Protein AF-A0A1V6IHU3-F1 (afdb_monomer)

Structure (mmCIF, N/CA/C/O backbone):
data_AF-A0A1V6IHU3-F1
#
_entry.id   AF-A0A1V6IHU3-F1
#
loop_
_atom_site.group_PDB
_atom_site.id
_atom_site.type_symbol
_atom_site.label_atom_id
_atom_site.label_alt_id
_atom_site.label_comp_id
_atom_site.label_asym_id
_atom_site.labe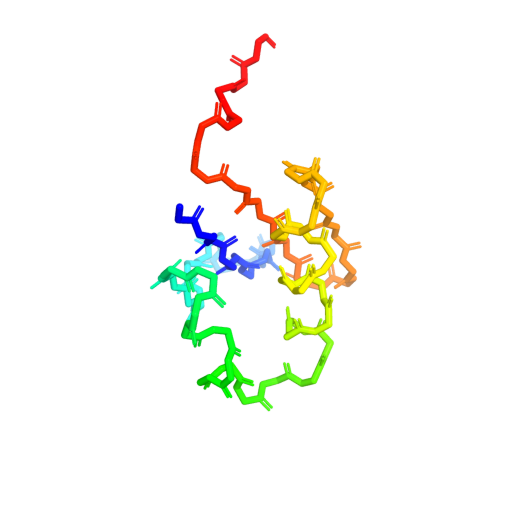l_entity_id
_atom_site.label_seq_id
_atom_site.pdbx_PDB_ins_code
_atom_site.Cartn_x
_atom_site.Cartn_y
_atom_site.Cartn_z
_atom_site.occupancy
_atom_site.B_iso_or_equiv
_atom_site.auth_seq_id
_atom_site.auth_comp_id
_atom_site.auth_asym_id
_atom_site.auth_atom_id
_atom_site.pdbx_PDB_model_num
ATOM 1 N N . MET A 1 1 ? -10.278 1.527 0.926 1.00 90.38 1 MET A N 1
ATOM 2 C CA . MET A 1 1 ? -9.212 0.605 0.472 1.00 90.38 1 MET A CA 1
ATOM 3 C C . MET A 1 1 ? -7.982 1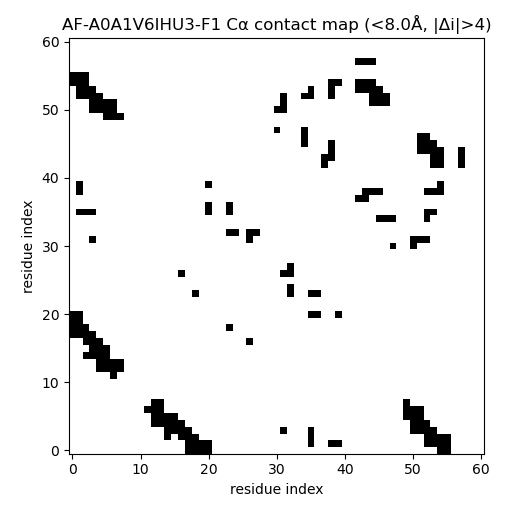.405 0.066 1.00 90.38 1 MET A C 1
ATOM 5 O O . MET A 1 1 ? -8.124 2.479 -0.501 1.00 90.38 1 MET A O 1
ATOM 9 N N . ILE A 1 2 ? -6.786 0.925 0.389 1.00 95.81 2 ILE A N 1
ATOM 10 C CA . ILE A 1 2 ? -5.495 1.511 0.020 1.00 95.81 2 ILE A CA 1
ATOM 11 C C . ILE A 1 2 ? -4.865 0.629 -1.054 1.00 95.81 2 ILE A C 1
ATOM 13 O O . ILE A 1 2 ? -4.880 -0.594 -0.941 1.00 95.81 2 ILE A O 1
ATOM 17 N N . ILE A 1 3 ? -4.314 1.251 -2.093 1.00 96.00 3 ILE A N 1
ATOM 18 C CA . ILE A 1 3 ? -3.677 0.574 -3.222 1.00 96.00 3 ILE A CA 1
ATOM 19 C C . ILE A 1 3 ? -2.226 1.034 -3.281 1.00 96.00 3 ILE A C 1
ATOM 21 O O . ILE A 1 3 ? -1.952 2.229 -3.383 1.00 96.00 3 ILE A O 1
ATOM 25 N N . VAL A 1 4 ? -1.306 0.076 -3.213 1.00 95.75 4 VAL A N 1
ATOM 26 C CA . VAL A 1 4 ? 0.137 0.269 -3.345 1.00 95.75 4 VAL A CA 1
ATOM 27 C C . VAL A 1 4 ? 0.556 -0.267 -4.703 1.00 95.75 4 VAL A C 1
ATOM 29 O O . VAL A 1 4 ? 0.521 -1.469 -4.963 1.00 95.75 4 VAL A O 1
ATOM 32 N N . GLU A 1 5 ? 0.977 0.640 -5.562 1.00 95.19 5 GLU A N 1
ATOM 33 C CA . GLU A 1 5 ? 1.492 0.377 -6.891 1.00 95.19 5 GLU A CA 1
ATOM 34 C C . GLU A 1 5 ? 3.010 0.548 -6.894 1.00 95.19 5 GLU A C 1
ATOM 36 O O . GLU A 1 5 ? 3.584 1.401 -6.208 1.00 95.19 5 GLU A O 1
ATOM 41 N N . VAL A 1 6 ? 3.665 -0.258 -7.710 1.00 92.62 6 VAL A N 1
ATOM 42 C CA . VAL A 1 6 ? 5.061 -0.082 -8.070 1.00 92.62 6 VAL A CA 1
ATOM 43 C C . VAL A 1 6 ? 5.098 0.434 -9.495 1.00 92.62 6 VAL A C 1
ATOM 45 O O . VAL A 1 6 ? 4.609 -0.222 -10.416 1.00 92.62 6 VAL A O 1
ATOM 48 N N . LYS A 1 7 ? 5.693 1.611 -9.676 1.00 87.50 7 LYS A N 1
ATOM 49 C CA . LYS A 1 7 ? 5.969 2.180 -10.989 1.00 87.50 7 LYS A CA 1
ATOM 50 C C . LYS A 1 7 ? 7.287 1.635 -11.512 1.00 87.50 7 LYS A C 1
ATOM 52 O O . LYS A 1 7 ? 8.324 1.769 -10.864 1.00 87.50 7 LYS A O 1
ATOM 57 N N . ASN A 1 8 ? 7.235 1.027 -12.690 1.00 83.88 8 ASN A N 1
ATOM 58 C CA . ASN A 1 8 ? 8.406 0.549 -13.408 1.00 83.88 8 ASN A CA 1
ATOM 59 C C . ASN A 1 8 ? 8.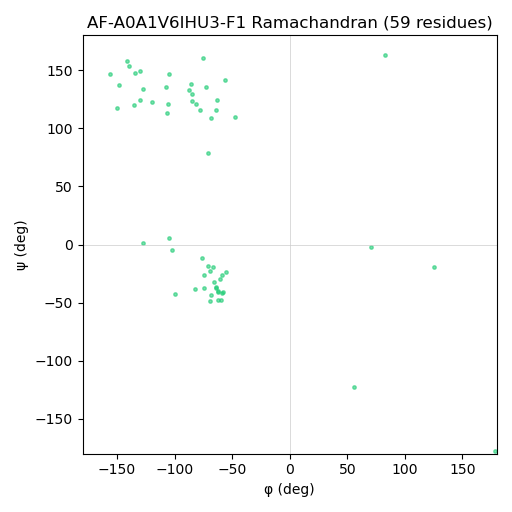269 0.949 -14.880 1.00 83.88 8 ASN A C 1
ATOM 61 O O . ASN A 1 8 ? 7.311 0.560 -15.543 1.00 83.88 8 ASN A O 1
ATOM 65 N N . GLU A 1 9 ? 9.220 1.732 -15.381 1.00 78.94 9 GLU A N 1
ATOM 66 C CA . GLU A 1 9 ? 9.181 2.285 -16.742 1.00 78.94 9 GLU A CA 1
ATOM 67 C C . GLU A 1 9 ? 9.405 1.227 -17.833 1.00 78.94 9 GLU A C 1
ATOM 69 O O . GLU A 1 9 ? 9.046 1.444 -18.985 1.00 78.94 9 GLU A O 1
ATOM 74 N N . ILE A 1 10 ? 9.971 0.072 -17.470 1.00 80.06 10 ILE A N 1
ATOM 75 C CA . ILE A 1 10 ? 10.343 -1.000 -18.401 1.00 80.06 10 ILE A CA 1
ATOM 76 C C . ILE A 1 10 ? 9.285 -2.110 -18.401 1.00 80.06 10 ILE A C 1
ATOM 78 O O . ILE A 1 10 ? 8.924 -2.630 -19.451 1.00 80.06 10 ILE A O 1
ATOM 82 N N . LEU A 1 11 ? 8.789 -2.480 -17.218 1.00 76.81 11 LEU A N 1
ATOM 83 C CA . LEU A 1 11 ? 7.878 -3.618 -17.023 1.00 76.81 11 LEU A CA 1
ATOM 84 C C . LEU A 1 11 ? 6.411 -3.206 -16.835 1.00 76.81 11 LEU A C 1
ATOM 86 O O . LEU A 1 11 ? 5.537 -4.066 -16.755 1.00 76.81 11 LEU A O 1
ATOM 90 N N . GLY A 1 12 ? 6.139 -1.902 -16.769 1.00 80.19 12 GLY A N 1
ATOM 91 C CA . GLY A 1 12 ? 4.816 -1.363 -16.489 1.00 80.19 12 GLY A CA 1
ATOM 92 C C . GLY A 1 12 ? 4.488 -1.317 -14.995 1.00 80.19 12 GLY A C 1
ATOM 93 O O . GLY A 1 12 ? 5.137 -1.935 -14.145 1.00 80.19 12 GLY A O 1
ATOM 94 N N . ASN A 1 13 ? 3.462 -0.533 -14.669 1.00 88.69 13 ASN A N 1
ATOM 95 C CA . ASN A 1 13 ? 3.000 -0.380 -13.294 1.00 88.69 13 ASN A CA 1
ATOM 96 C C . ASN A 1 13 ? 2.275 -1.652 -12.842 1.00 88.69 13 ASN A C 1
ATOM 98 O O . ASN A 1 13 ? 1.431 -2.172 -13.570 1.00 88.69 13 ASN A O 1
ATOM 102 N N . HIS A 1 14 ? 2.561 -2.119 -11.629 1.00 91.19 14 HIS A N 1
ATOM 103 C CA . HIS A 1 14 ? 1.877 -3.270 -11.039 1.00 91.19 14 HIS A CA 1
ATOM 104 C C . HIS A 1 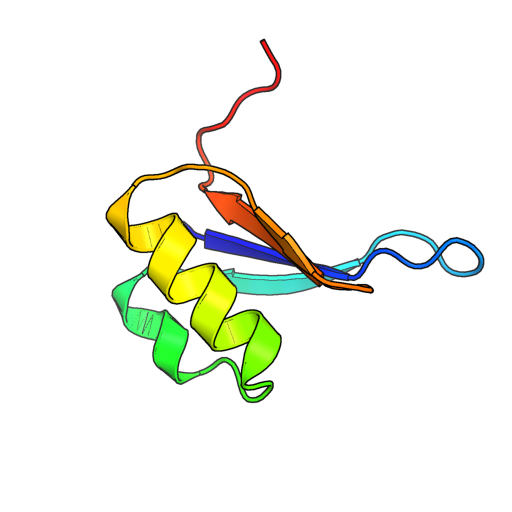14 ? 1.383 -2.964 -9.629 1.00 91.19 14 HIS A C 1
ATOM 106 O O . HIS A 1 14 ? 1.995 -2.188 -8.895 1.00 91.19 14 HIS A O 1
ATOM 112 N N . ILE A 1 15 ? 0.280 -3.601 -9.237 1.00 93.94 15 ILE A N 1
ATOM 113 C CA . ILE A 1 15 ? -0.221 -3.535 -7.865 1.00 93.94 15 ILE A CA 1
ATOM 114 C C . ILE A 1 15 ? 0.633 -4.477 -7.022 1.00 93.94 15 ILE A C 1
ATOM 116 O O . ILE A 1 15 ? 0.645 -5.685 -7.240 1.00 93.94 15 ILE A O 1
ATOM 120 N N . PHE A 1 16 ? 1.363 -3.910 -6.071 1.00 93.75 16 PHE A N 1
ATOM 121 C CA . PHE A 1 16 ? 2.159 -4.664 -5.111 1.00 93.75 16 PHE A CA 1
ATOM 122 C C . PHE A 1 16 ? 1.310 -5.160 -3.940 1.00 93.75 16 PHE A C 1
ATOM 124 O O . PHE A 1 16 ? 1.509 -6.270 -3.453 1.00 93.75 16 PHE A O 1
ATOM 131 N N . TRP A 1 17 ? 0.368 -4.338 -3.479 1.00 96.06 17 TRP A N 1
ATOM 132 C CA . TRP A 1 17 ? -0.550 -4.687 -2.399 1.00 96.06 17 TRP A CA 1
ATOM 133 C C . TRP A 1 17 ? -1.814 -3.837 -2.500 1.00 96.06 17 TRP A C 1
ATOM 135 O O . TRP A 1 17 ? -1.751 -2.673 -2.900 1.00 96.06 17 TRP A O 1
ATOM 145 N N . ALA A 1 18 ? -2.957 -4.396 -2.118 1.00 95.38 18 ALA A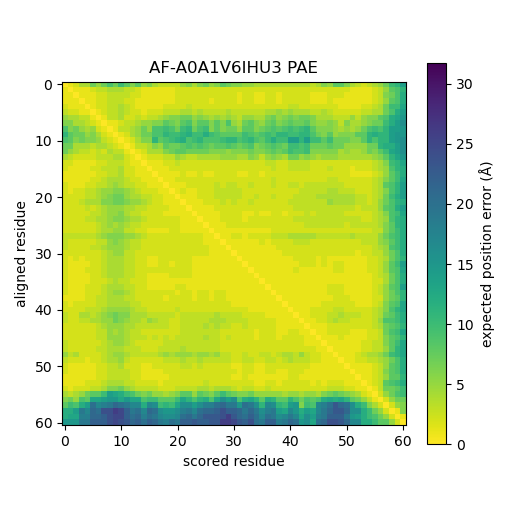 N 1
ATOM 146 C CA . ALA A 1 18 ? -4.184 -3.636 -1.972 1.00 95.38 18 ALA A CA 1
ATOM 147 C C . ALA A 1 18 ? -5.044 -4.232 -0.855 1.00 95.38 18 ALA A C 1
ATOM 149 O O . ALA A 1 18 ? -5.174 -5.451 -0.759 1.00 95.38 18 ALA A O 1
ATOM 150 N N . GLY A 1 19 ? -5.626 -3.380 -0.017 1.00 95.44 19 GLY A N 1
ATOM 151 C CA . GLY A 1 19 ? -6.381 -3.838 1.143 1.00 95.44 19 GLY A CA 1
ATOM 152 C C . GLY A 1 19 ? -6.935 -2.700 1.987 1.00 95.44 19 GLY A C 1
ATOM 153 O O . GLY A 1 19 ? -6.809 -1.524 1.647 1.00 95.44 19 GLY A O 1
ATOM 154 N N . ASP A 1 20 ? -7.593 -3.053 3.083 1.00 94.56 20 ASP A N 1
ATOM 155 C CA . ASP A 1 20 ? -8.144 -2.080 4.021 1.00 94.56 20 ASP A CA 1
ATOM 156 C C . ASP A 1 20 ? -7.058 -1.430 4.898 1.00 94.56 20 ASP A C 1
ATOM 158 O O . ASP A 1 20 ? -5.962 -1.972 5.056 1.00 94.56 20 ASP A O 1
ATOM 162 N N . GLU A 1 21 ? -7.355 -0.272 5.492 1.00 92.75 21 GLU A N 1
ATOM 163 C CA . GLU A 1 21 ? -6.414 0.419 6.379 1.00 92.75 21 GLU A CA 1
ATOM 164 C C . GLU A 1 21 ? -6.016 -0.415 7.606 1.00 9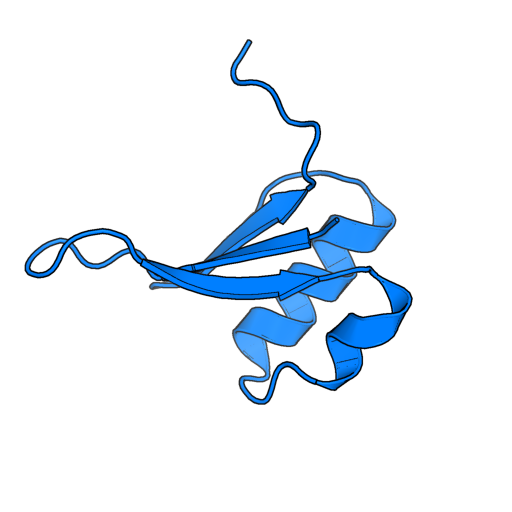2.75 21 GLU A C 1
ATOM 166 O O . GLU A 1 21 ? -4.874 -0.337 8.066 1.00 92.75 21 GLU A O 1
ATOM 171 N N . ASN A 1 22 ? -6.910 -1.293 8.071 1.00 94.38 22 ASN A N 1
ATOM 172 C CA . ASN A 1 22 ? -6.641 -2.205 9.183 1.00 94.38 22 ASN A CA 1
ATOM 173 C C . ASN A 1 22 ? -5.577 -3.271 8.847 1.00 94.38 22 ASN A C 1
ATOM 175 O O . ASN A 1 22 ? -4.940 -3.818 9.749 1.00 94.38 22 ASN A O 1
ATOM 179 N N . ASN A 1 23 ? -5.320 -3.514 7.556 1.00 96.69 23 ASN A N 1
ATOM 180 C CA . ASN A 1 23 ? -4.408 -4.554 7.069 1.00 96.69 23 ASN A CA 1
ATOM 181 C C . ASN A 1 23 ? -3.062 -4.001 6.571 1.00 96.69 23 ASN A C 1
ATOM 183 O O . ASN A 1 23 ? -2.215 -4.759 6.102 1.00 96.69 23 ASN A O 1
ATOM 187 N N . ILE A 1 24 ? -2.795 -2.695 6.716 1.00 95.50 24 ILE A N 1
ATOM 188 C CA . ILE A 1 24 ? -1.516 -2.068 6.312 1.00 95.50 24 ILE A CA 1
ATOM 189 C C . ILE A 1 24 ? -0.302 -2.746 6.974 1.00 95.50 24 ILE A C 1
ATOM 191 O O . ILE A 1 24 ? 0.822 -2.697 6.465 1.00 95.50 24 ILE A O 1
ATOM 195 N N . SER A 1 25 ? -0.507 -3.406 8.116 1.00 95.56 25 SER A N 1
ATOM 196 C CA . SER A 1 25 ? 0.523 -4.167 8.818 1.00 95.56 25 SER A CA 1
ATOM 197 C C . SER A 1 25 ? 1.143 -5.296 7.977 1.00 95.56 25 SER A C 1
ATOM 199 O O . SER A 1 25 ? 2.321 -5.588 8.196 1.00 95.56 25 SER A O 1
ATOM 201 N N . GLU A 1 26 ? 0.412 -5.840 6.997 1.00 96.25 26 GLU A N 1
ATOM 202 C CA . GLU A 1 26 ? 0.834 -6.909 6.077 1.00 96.25 26 GLU A CA 1
ATOM 203 C C . GLU A 1 26 ? 1.914 -6.472 5.076 1.00 96.25 26 GLU A C 1
ATOM 205 O O . GLU A 1 26 ? 2.668 -7.303 4.556 1.00 96.25 26 GLU A O 1
ATOM 210 N N . ILE A 1 27 ? 2.023 -5.167 4.806 1.00 96.44 27 ILE A N 1
ATOM 211 C CA . ILE A 1 27 ? 2.998 -4.621 3.863 1.00 96.44 27 ILE A CA 1
ATOM 212 C C . ILE A 1 27 ? 4.406 -4.800 4.441 1.00 96.44 27 ILE A C 1
ATOM 214 O O . ILE A 1 27 ? 4.813 -4.119 5.383 1.00 96.44 27 ILE A O 1
ATOM 218 N N . ARG A 1 28 ? 5.185 -5.709 3.845 1.00 93.88 28 ARG A N 1
ATOM 219 C CA . ARG A 1 28 ? 6.539 -6.045 4.324 1.00 93.88 28 ARG A CA 1
ATOM 220 C C . ARG A 1 28 ? 7.584 -4.971 4.020 1.00 93.88 28 ARG A C 1
ATOM 222 O O . ARG A 1 28 ? 8.583 -4.877 4.726 1.00 93.88 28 ARG A O 1
ATOM 229 N N . ASN A 1 29 ? 7.382 -4.168 2.975 1.00 95.62 29 ASN A N 1
ATOM 230 C CA . ASN A 1 29 ? 8.298 -3.078 2.647 1.00 95.62 29 ASN A CA 1
ATOM 231 C C . ASN A 1 29 ? 8.007 -1.849 3.522 1.00 95.62 29 ASN A C 1
ATOM 233 O O . ASN A 1 29 ? 6.914 -1.290 3.464 1.00 95.62 29 ASN A O 1
ATOM 237 N N . ILE A 1 30 ? 8.998 -1.398 4.298 1.00 95.44 30 ILE A N 1
ATOM 238 C CA . ILE A 1 30 ? 8.817 -0.312 5.271 1.00 95.44 30 ILE A CA 1
ATOM 239 C C . ILE A 1 30 ? 8.450 1.034 4.627 1.00 95.44 30 ILE A C 1
ATOM 241 O O . ILE A 1 30 ? 7.626 1.764 5.172 1.00 95.44 30 ILE A O 1
ATOM 245 N N . ILE A 1 31 ? 9.005 1.355 3.452 1.00 95.56 31 ILE A N 1
ATOM 246 C CA . ILE A 1 31 ? 8.717 2.613 2.750 1.00 95.56 31 ILE A CA 1
ATOM 247 C C . ILE A 1 31 ? 7.282 2.592 2.227 1.00 95.56 31 ILE A C 1
ATOM 249 O O . ILE A 1 31 ? 6.518 3.516 2.500 1.00 95.56 31 ILE A O 1
ATOM 253 N N . ALA A 1 32 ? 6.892 1.509 1.552 1.00 96.12 32 ALA A N 1
ATOM 254 C CA . ALA A 1 32 ? 5.527 1.320 1.066 1.00 96.12 32 ALA A CA 1
ATOM 255 C C . ALA A 1 32 ? 4.501 1.353 2.210 1.00 96.12 32 ALA A C 1
ATOM 257 O O . ALA A 1 32 ? 3.464 2.004 2.098 1.00 96.12 32 ALA A O 1
ATOM 258 N N . LYS A 1 33 ? 4.822 0.707 3.338 1.00 97.31 33 LYS A N 1
ATOM 259 C CA . LYS A 1 33 ? 3.984 0.686 4.539 1.00 97.31 33 LYS A CA 1
ATOM 260 C C . LYS A 1 33 ? 3.801 2.081 5.127 1.00 97.31 33 LYS A C 1
ATOM 262 O O . LYS A 1 33 ? 2.676 2.485 5.396 1.00 97.31 33 LYS A O 1
ATOM 267 N N . ASN A 1 34 ? 4.885 2.836 5.291 1.00 97.44 34 ASN A N 1
ATOM 268 C CA . ASN A 1 34 ? 4.813 4.194 5.830 1.00 97.44 34 ASN A CA 1
ATOM 269 C C . ASN A 1 34 ? 3.989 5.115 4.925 1.00 97.44 34 ASN A C 1
ATOM 271 O O . ASN A 1 34 ? 3.171 5.885 5.424 1.00 97.44 34 ASN A O 1
ATOM 275 N N . LEU A 1 35 ? 4.153 5.005 3.602 1.00 97.19 35 LEU A N 1
ATOM 276 C CA . LEU A 1 35 ? 3.306 5.724 2.652 1.00 97.19 35 LEU A CA 1
ATOM 277 C C . LEU A 1 35 ? 1.834 5.330 2.819 1.00 97.19 35 LEU A C 1
ATOM 279 O O . LEU A 1 35 ? 1.003 6.219 2.957 1.00 97.19 35 LEU A O 1
ATOM 283 N N . ALA A 1 36 ? 1.517 4.034 2.886 1.00 96.81 36 ALA A N 1
ATOM 284 C CA . ALA A 1 36 ? 0.152 3.544 3.090 1.00 96.81 36 ALA A CA 1
ATOM 285 C C . ALA A 1 36 ? -0.493 4.066 4.381 1.00 96.81 36 ALA A C 1
ATOM 287 O O . ALA A 1 36 ? -1.644 4.490 4.336 1.00 96.81 36 ALA A O 1
ATOM 288 N N . VAL A 1 37 ? 0.247 4.132 5.494 1.00 96.75 37 VAL A N 1
ATOM 289 C CA . VAL A 1 37 ? -0.238 4.737 6.751 1.00 96.75 37 VAL A CA 1
ATOM 290 C C . VAL A 1 37 ? -0.558 6.223 6.579 1.00 96.75 37 VAL A C 1
ATOM 292 O O . VAL A 1 37 ? -1.531 6.719 7.139 1.00 96.75 37 VAL A O 1
ATOM 295 N N . LEU A 1 38 ? 0.260 6.970 5.833 1.00 96.75 38 LEU A N 1
ATOM 296 C CA . LEU A 1 38 ? -0.020 8.385 5.579 1.00 96.75 38 LEU A CA 1
ATOM 297 C C . LEU A 1 38 ? -1.258 8.548 4.691 1.00 96.75 38 LEU A C 1
ATOM 299 O O . LEU A 1 38 ? -2.110 9.385 4.981 1.00 96.75 38 LEU A O 1
ATOM 303 N N . VAL A 1 39 ? -1.374 7.734 3.637 1.00 96.12 39 VAL A N 1
ATOM 304 C CA . VAL A 1 39 ? -2.536 7.756 2.740 1.00 96.12 39 VAL A CA 1
ATOM 305 C C . VAL A 1 39 ? 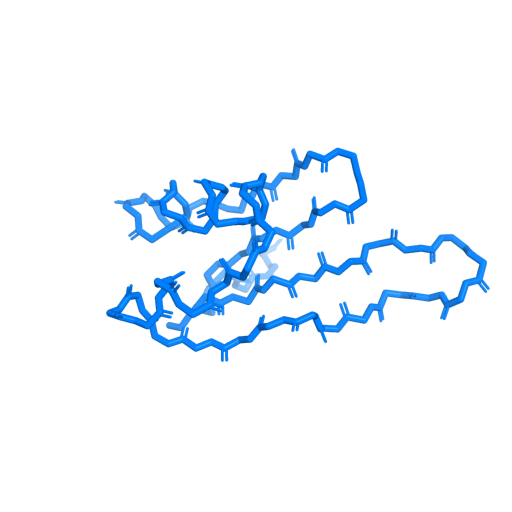-3.811 7.346 3.476 1.00 96.12 39 VAL A C 1
ATOM 307 O O . VAL A 1 39 ? -4.840 7.965 3.242 1.00 96.12 39 VAL A O 1
ATOM 310 N N . SER A 1 40 ? -3.775 6.383 4.401 1.00 95.00 40 SER A N 1
ATOM 311 C CA . SER A 1 40 ? -4.978 6.017 5.164 1.00 95.00 40 SER A CA 1
ATOM 312 C C . SER A 1 40 ? -5.466 7.136 6.081 1.00 95.00 40 SER A C 1
ATOM 314 O O . SER A 1 40 ? -6.665 7.297 6.264 1.00 95.00 40 SER A O 1
ATOM 316 N N . LYS A 1 41 ? -4.552 7.960 6.608 1.00 93.94 41 LYS A N 1
ATOM 317 C CA . LYS A 1 41 ? -4.892 9.053 7.529 1.00 93.94 41 LYS A CA 1
ATOM 318 C C . LYS A 1 41 ? -5.550 10.254 6.862 1.00 93.94 41 LYS A C 1
ATOM 320 O O . LYS A 1 41 ? -6.392 10.894 7.482 1.00 93.94 41 LYS A O 1
ATOM 325 N N . ASP A 1 42 ? -5.124 10.616 5.654 1.00 93.19 42 ASP A N 1
ATOM 326 C CA . ASP A 1 42 ? -5.595 11.845 4.993 1.00 93.19 42 ASP A CA 1
ATOM 327 C C . ASP A 1 42 ? -6.140 11.646 3.577 1.00 93.19 42 ASP A C 1
ATOM 329 O O . ASP A 1 42 ? -6.550 12.616 2.939 1.00 93.19 42 ASP A O 1
ATOM 333 N N . GLY A 1 43 ? -6.158 10.408 3.086 1.00 92.81 43 GLY A N 1
ATOM 334 C CA . GLY A 1 43 ? -6.697 10.032 1.783 1.00 92.81 43 GLY A CA 1
ATOM 335 C C . GLY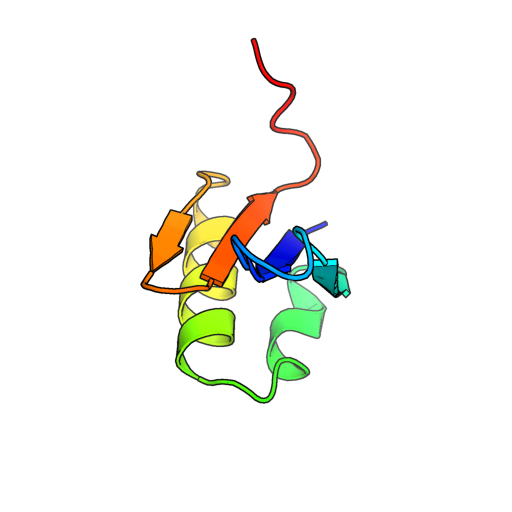 A 1 43 ? -5.876 10.504 0.582 1.00 92.81 43 GLY A C 1
ATOM 336 O O . GLY A 1 43 ? -6.247 10.187 -0.543 1.00 92.81 43 GLY A O 1
ATOM 337 N N . LYS A 1 44 ? -4.777 11.246 0.777 1.00 94.25 44 LYS A N 1
ATOM 338 C CA . LYS A 1 44 ? -4.007 11.841 -0.325 1.00 94.25 44 LYS A CA 1
ATOM 339 C C . LYS A 1 44 ? -3.004 10.853 -0.895 1.00 94.25 44 LYS A C 1
ATOM 341 O O . LYS A 1 44 ? -2.176 10.317 -0.154 1.00 94.25 44 LYS A O 1
ATOM 346 N N . SER A 1 45 ? -3.005 10.694 -2.213 1.00 94.88 45 SER A N 1
ATOM 347 C CA . SER A 1 45 ? -1.995 9.919 -2.930 1.00 94.88 45 SER A CA 1
ATOM 348 C C . SER A 1 45 ? -0.575 10.417 -2.658 1.00 94.88 45 SER A C 1
ATOM 350 O O . SER A 1 45 ? -0.313 11.619 -2.570 1.00 94.88 45 SER A O 1
ATOM 352 N N . ARG A 1 46 ? 0.373 9.482 -2.548 1.00 95.38 46 ARG A N 1
ATOM 353 C CA . ARG A 1 46 ? 1.796 9.765 -2.310 1.00 95.38 46 ARG A CA 1
ATOM 354 C C . ARG A 1 46 ? 2.693 8.861 -3.134 1.00 95.38 46 ARG A C 1
ATOM 356 O O . ARG A 1 46 ? 2.340 7.727 -3.439 1.00 95.38 46 ARG A O 1
ATOM 363 N N . SER A 1 47 ? 3.896 9.341 -3.426 1.0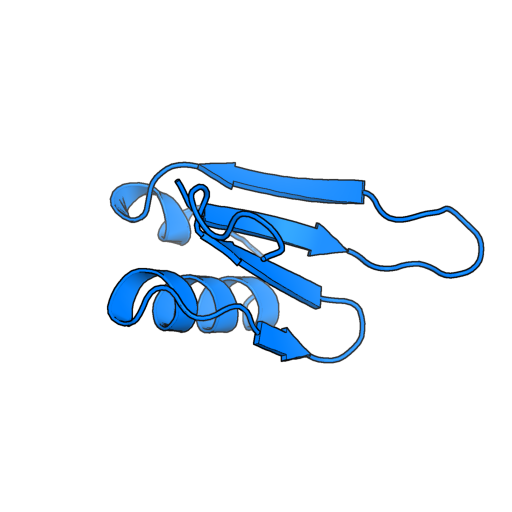0 94.88 47 SER A N 1
ATOM 364 C CA . SER A 1 47 ? 4.933 8.554 -4.091 1.00 94.88 47 SER A CA 1
ATOM 365 C C . SER A 1 47 ? 6.292 8.711 -3.431 1.00 94.88 47 SER A C 1
ATOM 367 O O . SER A 1 47 ? 6.626 9.795 -2.955 1.00 94.88 47 SER A O 1
ATOM 369 N N . SER A 1 48 ? 7.096 7.650 -3.457 1.00 94.31 48 SER A N 1
ATOM 370 C CA . SER A 1 48 ? 8.511 7.693 -3.084 1.00 94.31 48 SER A CA 1
ATOM 371 C C . SER A 1 48 ? 9.303 6.650 -3.867 1.00 94.31 48 SER A C 1
ATOM 373 O O . SER A 1 48 ? 9.053 5.448 -3.745 1.00 94.31 48 SER A O 1
ATOM 375 N N . GLY A 1 49 ? 10.250 7.107 -4.690 1.00 91.94 49 GLY A N 1
ATOM 376 C CA . GLY A 1 49 ? 10.978 6.247 -5.624 1.00 91.94 49 GLY A CA 1
ATOM 377 C C . GLY A 1 49 ? 10.016 5.491 -6.543 1.00 91.94 49 GLY A C 1
ATOM 378 O O . GLY A 1 49 ? 9.183 6.098 -7.211 1.00 91.94 49 GLY A O 1
ATOM 379 N N . MET A 1 50 ? 10.103 4.160 -6.531 1.00 92.81 50 MET A N 1
ATOM 380 C CA . MET A 1 50 ? 9.219 3.281 -7.307 1.00 92.81 50 MET A CA 1
ATOM 381 C C . MET A 1 50 ? 7.814 3.118 -6.709 1.00 92.81 50 MET A C 1
ATOM 383 O O . MET A 1 50 ? 6.940 2.571 -7.370 1.00 92.81 50 MET A O 1
ATOM 387 N N . TRP A 1 51 ? 7.576 3.553 -5.471 1.00 95.62 51 TRP A N 1
ATOM 388 C CA . TRP A 1 51 ? 6.304 3.341 -4.782 1.00 95.62 51 TRP A CA 1
ATOM 389 C C . TRP A 1 51 ? 5.314 4.454 -5.092 1.00 95.62 51 TRP A C 1
ATOM 391 O O . TRP A 1 51 ? 5.641 5.635 -4.976 1.00 95.62 51 TRP A O 1
ATOM 401 N N . PHE A 1 52 ? 4.083 4.078 -5.413 1.00 95.50 52 PHE A N 1
ATOM 402 C CA . PHE A 1 52 ? 2.943 4.971 -5.558 1.00 95.50 52 PHE A CA 1
ATOM 403 C C . PHE A 1 52 ? 1.779 4.408 -4.747 1.00 95.50 52 PHE A C 1
ATOM 405 O O . PHE A 1 52 ? 1.414 3.254 -4.918 1.00 95.50 52 PHE A O 1
ATOM 412 N N . VAL A 1 53 ? 1.216 5.189 -3.831 1.00 95.88 53 VAL A N 1
ATOM 413 C CA . VAL A 1 53 ? 0.159 4.733 -2.923 1.00 95.88 53 VAL A CA 1
ATOM 414 C C . VAL A 1 53 ? -1.017 5.687 -2.997 1.00 95.88 53 VAL A C 1
ATOM 416 O O . VAL A 1 53 ? -0.817 6.899 -2.939 1.00 95.88 53 VAL A O 1
ATOM 419 N N . ARG A 1 54 ? -2.233 5.148 -3.103 1.00 95.56 54 ARG A N 1
ATOM 420 C CA . ARG A 1 54 ? -3.477 5.923 -3.203 1.00 95.56 54 ARG A CA 1
ATOM 421 C C . ARG A 1 54 ? -4.619 5.281 -2.427 1.00 95.56 54 ARG A C 1
ATOM 423 O O . ARG A 1 54 ? -4.607 4.073 -2.191 1.00 95.56 54 ARG A O 1
ATOM 430 N N . ALA A 1 55 ? -5.614 6.084 -2.067 1.00 93.50 55 ALA A N 1
ATOM 431 C CA . ALA A 1 55 ? -6.885 5.583 -1.566 1.00 93.50 55 ALA A CA 1
ATOM 432 C C . ALA A 1 55 ? -7.829 5.272 -2.741 1.00 93.50 55 ALA A C 1
ATOM 434 O O . ALA A 1 55 ? -7.924 6.021 -3.716 1.00 93.50 55 ALA A O 1
ATOM 435 N N . GLU A 1 56 ? -8.533 4.150 -2.659 1.00 82.75 56 GLU A N 1
ATOM 436 C CA . GLU A 1 56 ? -9.659 3.839 -3.530 1.00 82.75 56 GLU A CA 1
ATOM 437 C C . GLU A 1 56 ? -10.766 4.867 -3.274 1.00 82.75 56 GLU A C 1
ATOM 439 O O . GLU A 1 56 ? -11.269 4.977 -2.157 1.00 82.75 56 GLU A O 1
ATOM 444 N N . GLY A 1 57 ? -11.079 5.671 -4.292 1.00 69.62 57 GLY A N 1
ATOM 445 C CA . GLY A 1 57 ? -11.962 6.834 -4.172 1.00 69.62 57 GLY A CA 1
ATOM 446 C C . GLY A 1 57 ? -11.332 8.141 -4.659 1.00 69.62 57 GLY A C 1
ATOM 447 O O . GLY A 1 57 ? -12.074 9.042 -5.050 1.00 69.62 57 GLY A O 1
ATOM 448 N N . GLU A 1 58 ? -9.996 8.231 -4.769 1.00 60.47 58 GLU A N 1
ATOM 449 C CA . GLU A 1 58 ? -9.359 9.252 -5.616 1.00 60.47 58 GLU A CA 1
ATOM 450 C C . GLU A 1 58 ? -9.603 8.893 -7.088 1.00 60.47 58 GLU A C 1
ATOM 452 O O . GLU A 1 58 ? -8.776 8.307 -7.790 1.00 60.47 58 GLU A O 1
ATOM 457 N N . SER A 1 59 ? -10.811 9.212 -7.548 1.00 43.75 59 SER A N 1
ATOM 458 C CA . SER A 1 59 ? -11.096 9.355 -8.966 1.00 43.75 59 SER A CA 1
ATOM 459 C C . SER A 1 59 ? -10.240 10.509 -9.472 1.00 43.75 59 SER A C 1
ATOM 461 O O . SER A 1 59 ? -10.313 11.609 -8.923 1.00 43.75 59 SER A O 1
ATOM 463 N N . LYS A 1 60 ? -9.429 10.259 -10.508 1.00 45.38 60 LYS A N 1
ATOM 464 C CA . LYS A 1 60 ? -8.856 11.327 -11.334 1.00 45.38 60 LYS A CA 1
ATOM 465 C C . LYS A 1 60 ? -9.996 12.285 -11.686 1.00 45.38 60 LYS A C 1
ATOM 467 O O . LYS A 1 60 ? -10.916 11.882 -12.397 1.00 45.38 60 LYS A O 1
ATOM 472 N N . LYS A 1 61 ? -9.967 13.485 -11.118 1.00 37.62 61 LYS A N 1
ATOM 473 C CA . LYS A 1 61 ? -10.828 14.585 -11.535 1.00 37.62 61 LYS A CA 1
ATOM 474 C C . LYS A 1 61 ? -10.190 15.283 -12.725 1.00 37.62 61 LYS A C 1
ATOM 476 O O . LYS A 1 61 ? -8.939 15.354 -12.740 1.00 37.62 61 LYS A O 1
#

Sequence (61 aa):
MIIVEVKNEILGNHIFWAGDENNISEIRNIIAKNLAVLVSKDGKSRSSGMWFVRAEGESKK

Foldseek 3Di:
DKWKWFADPPPGIDTPDDDDLVCLVVPPDPVLSVQSPVCNVPQDWDDDDRITMGDDPPDPD

Secondary structure (DSSP, 8-state):
-EEEEE--TTT--EEEEEE-GGGGGG--SHHHHHHHHHHHHH---EEETTEEEEETT----

pLDDT: mean 89.73, std 12.83, range [37.62, 97.44]

Radius of gyration: 10.79 Å; Cα contacts (8 Å, |Δi|>4): 108; chains: 1; bounding box: 23×22×28 Å

Mean predicted aligned error: 4.27 Å

Solvent-accessible surface area (backbone atoms only — not comparable to full-atom values): 3598 Å² total; per-residue (Å²): 81,39,39,34,32,36,59,36,97,86,82,48,71,44,79,77,46,72,44,49,74,90,51,49,81,74,48,82,50,67,69,60,27,54,48,45,55,53,16,65,74,70,51,51,65,47,72,59,92,47,35,35,29,32,30,70,81,72,67,89,123

Nearest PDB structures (foldseek):
  6qp7-assembly1_A  TM=4.210E-01  e=2.533E+00  Drosophila melanogaster